Protein AF-A0A316ZDU9-F1 (afdb_monomer)

Mean predicted aligned error: 17.1 Å

pLDDT: mean 78.19, std 20.34, range [37.25, 98.25]

Secondary structure (DSSP, 8-state):
----------PPP-------SSSGGGGG-PPPP---TTTT-TTS-HHHHHHHHHHHHHHHHHHHHHHHHHHHH-HHHHHHHHHHHHHHHHHHHHHHHHHHHHHHHHHHHHHHHHHHHHHHHHHHHHHHHHHHHHHHHHTT--

Organism: NCBI:txid58919

Structure (mmCIF, N/CA/C/O backbone):
data_AF-A0A316ZDU9-F1
#
_entry.id   AF-A0A316ZDU9-F1
#
loop_
_atom_site.group_PDB
_atom_site.id
_atom_site.type_symbol
_atom_site.label_atom_id
_atom_site.label_alt_id
_atom_site.label_comp_id
_atom_site.label_asym_id
_atom_site.label_entity_id
_atom_site.label_seq_id
_atom_site.pdbx_PDB_ins_code
_atom_site.Cartn_x
_atom_site.Cartn_y
_atom_site.Cartn_z
_atom_site.occupancy
_atom_site.B_iso_or_equiv
_atom_site.auth_seq_id
_atom_site.auth_comp_id
_atom_site.auth_asym_id
_atom_site.auth_atom_id
_atom_site.pdbx_PDB_model_num
ATOM 1 N N . MET A 1 1 ? -41.798 73.609 -11.241 1.00 40.53 1 MET A N 1
ATOM 2 C CA . MET A 1 1 ? -40.623 73.466 -10.355 1.00 40.53 1 MET A CA 1
ATOM 3 C C . MET A 1 1 ? -40.133 72.034 -10.519 1.00 40.53 1 MET A C 1
ATOM 5 O O . MET A 1 1 ? -40.783 71.134 -10.0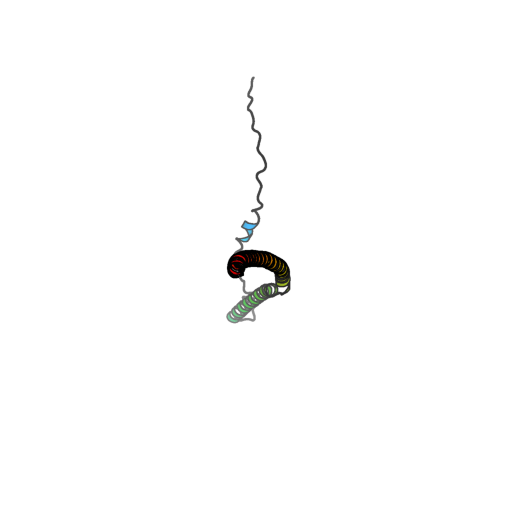20 1.00 40.53 1 MET A O 1
ATOM 9 N N . SER A 1 2 ? -39.344 71.753 -11.554 1.00 41.38 2 SER A N 1
ATOM 10 C CA . SER A 1 2 ? -37.871 71.854 -11.618 1.00 41.38 2 SER A CA 1
ATOM 11 C C . SER A 1 2 ? -37.152 70.721 -10.881 1.00 41.38 2 SER A C 1
ATOM 13 O O . SER A 1 2 ? -37.092 70.720 -9.661 1.00 41.38 2 SER A O 1
ATOM 15 N N . SER A 1 3 ? -36.639 69.805 -11.712 1.00 47.31 3 SER A N 1
ATOM 16 C CA . SER A 1 3 ? -35.384 69.035 -11.658 1.00 47.31 3 SER A CA 1
ATOM 17 C C . SER A 1 3 ? -34.836 68.534 -10.318 1.00 47.31 3 SER A C 1
ATOM 19 O O . SER A 1 3 ? -34.505 69.332 -9.449 1.00 47.31 3 SER A O 1
ATOM 21 N N . LEU A 1 4 ? -34.450 67.256 -10.294 1.00 46.84 4 LEU A N 1
ATOM 22 C CA . LEU A 1 4 ? -33.036 66.883 -10.436 1.00 46.84 4 LEU A CA 1
ATOM 23 C C . LEU A 1 4 ? -32.900 65.402 -10.811 1.00 46.84 4 LEU A C 1
ATOM 25 O O . LEU A 1 4 ? -33.509 64.521 -10.213 1.00 46.84 4 LEU A O 1
ATOM 29 N N . VAL A 1 5 ? -32.099 65.184 -11.850 1.00 52.72 5 VAL A N 1
ATOM 30 C CA . VAL A 1 5 ? -31.548 63.902 -12.284 1.00 52.72 5 VAL A CA 1
ATOM 31 C C . VAL A 1 5 ? -30.411 63.520 -11.326 1.00 52.72 5 VAL A C 1
ATOM 33 O O . VAL A 1 5 ? -29.671 64.403 -10.894 1.00 52.72 5 VAL A O 1
ATOM 36 N N . SER A 1 6 ? -30.231 62.235 -11.019 1.00 45.38 6 SER A N 1
ATOM 37 C CA . SER A 1 6 ? -28.925 61.718 -10.596 1.00 45.38 6 SER A CA 1
ATOM 38 C C . SER A 1 6 ? -28.779 60.249 -10.978 1.00 45.38 6 SER A C 1
ATOM 40 O O . SER A 1 6 ? -29.491 59.378 -10.489 1.00 45.38 6 SER A O 1
ATOM 42 N N . SER A 1 7 ? -27.836 60.062 -11.887 1.00 44.28 7 SER A N 1
ATOM 43 C CA . SER A 1 7 ? -27.219 58.871 -12.453 1.00 44.28 7 SER A CA 1
ATOM 44 C C . SER A 1 7 ? -26.844 57.753 -11.462 1.00 44.28 7 SER A C 1
ATOM 46 O O . SER A 1 7 ? -26.322 58.052 -10.392 1.00 44.28 7 SER A O 1
ATOM 48 N N . ASP A 1 8 ? -27.091 56.501 -11.888 1.00 45.59 8 ASP A N 1
ATOM 49 C CA . ASP A 1 8 ? -26.200 55.315 -11.962 1.00 45.59 8 ASP A CA 1
ATOM 50 C C . ASP A 1 8 ? -25.203 55.011 -10.813 1.00 45.59 8 ASP A C 1
ATOM 52 O O . ASP A 1 8 ? -24.519 55.912 -10.333 1.00 45.59 8 ASP A O 1
ATOM 56 N N . PRO A 1 9 ? -24.998 53.720 -10.430 1.00 51.03 9 PRO A N 1
ATOM 57 C CA . PRO A 1 9 ? -24.344 52.786 -11.354 1.00 51.03 9 PRO A CA 1
ATOM 58 C C . PRO A 1 9 ? -24.742 51.297 -11.328 1.00 51.03 9 PRO A C 1
ATOM 60 O O . PRO A 1 9 ? -25.147 50.703 -10.331 1.00 51.03 9 PRO A O 1
ATOM 63 N N . ILE A 1 10 ? -24.493 50.709 -12.500 1.00 38.44 10 ILE A N 1
ATOM 64 C CA . ILE A 1 10 ? -24.239 49.306 -12.840 1.00 38.44 10 ILE A CA 1
ATOM 65 C C . ILE A 1 10 ? -23.518 48.549 -11.708 1.00 38.44 10 ILE A C 1
ATOM 67 O O . ILE A 1 10 ? -22.376 48.855 -11.366 1.00 38.44 10 ILE A O 1
ATOM 71 N N . ALA A 1 11 ? -24.173 47.517 -11.170 1.00 38.75 11 ALA A N 1
ATOM 72 C CA . ALA A 1 11 ? -23.583 46.580 -10.221 1.00 38.75 11 ALA A CA 1
ATOM 73 C C . ALA A 1 11 ? -22.948 45.386 -10.956 1.00 38.75 11 ALA A C 1
ATOM 75 O O . ALA A 1 11 ? -23.599 44.672 -11.719 1.00 38.75 11 ALA A O 1
ATOM 76 N N . ALA A 1 12 ? -21.655 45.208 -10.701 1.00 45.53 12 ALA A N 1
ATOM 77 C CA . ALA A 1 12 ? -20.796 44.112 -11.129 1.00 45.53 12 ALA A CA 1
ATOM 78 C C . ALA A 1 12 ? -21.199 42.750 -10.493 1.00 45.53 12 ALA A C 1
ATOM 80 O O . ALA A 1 12 ? -22.003 42.714 -9.558 1.00 45.53 12 ALA A O 1
ATOM 81 N N . PRO A 1 13 ? -20.664 41.616 -10.991 1.00 46.09 13 PRO A N 1
ATOM 82 C CA . PRO A 1 13 ? -21.242 40.288 -10.801 1.00 46.09 13 PRO A CA 1
ATOM 83 C C . PRO A 1 13 ? -20.809 39.567 -9.512 1.00 46.09 13 PRO A C 1
ATOM 85 O O . PRO A 1 13 ? -19.676 39.678 -9.056 1.00 46.09 13 PRO A O 1
ATOM 88 N N . ALA A 1 14 ? -21.752 38.773 -8.992 1.00 43.16 14 ALA A N 1
ATOM 89 C CA . ALA A 1 14 ? -21.608 37.509 -8.260 1.00 43.16 14 ALA A CA 1
ATOM 90 C C . ALA A 1 14 ? -20.237 37.205 -7.613 1.00 43.16 14 ALA A C 1
ATOM 92 O O . ALA A 1 14 ? -19.416 36.469 -8.161 1.00 43.16 14 ALA A O 1
ATOM 93 N N . ALA A 1 15 ? -20.046 37.679 -6.379 1.00 39.44 15 ALA A N 1
ATOM 94 C CA . ALA A 1 15 ? -19.050 37.133 -5.465 1.00 39.44 15 ALA A CA 1
ATOM 95 C C . ALA A 1 15 ? -19.570 35.819 -4.851 1.00 39.44 15 ALA A C 1
ATOM 97 O O . ALA A 1 15 ? -20.641 35.774 -4.246 1.00 39.44 15 ALA A O 1
ATOM 98 N N . ALA A 1 16 ? -18.801 34.747 -5.032 1.00 44.50 16 ALA A N 1
ATOM 99 C CA . ALA A 1 16 ? -19.046 33.417 -4.499 1.00 44.50 16 ALA A CA 1
ATOM 100 C C . ALA A 1 16 ? -19.200 33.428 -2.965 1.00 44.50 16 ALA A C 1
ATOM 102 O O . ALA A 1 16 ? -18.233 33.620 -2.227 1.00 44.50 16 ALA A O 1
ATOM 103 N N . ALA A 1 17 ? -20.419 33.173 -2.483 1.00 41.50 17 ALA A N 1
ATOM 104 C CA . ALA A 1 17 ? -20.687 32.873 -1.084 1.00 41.50 17 ALA A CA 1
ATOM 105 C C . ALA A 1 17 ? -20.196 31.450 -0.773 1.00 41.50 17 ALA A C 1
ATOM 107 O O . ALA A 1 17 ? -20.913 30.464 -0.940 1.00 41.50 17 ALA A O 1
ATOM 108 N N . GLY A 1 18 ? -18.937 31.354 -0.346 1.00 39.66 18 GLY A N 1
ATOM 109 C CA . GLY A 1 18 ? -18.386 30.157 0.272 1.00 39.66 18 GLY A CA 1
ATOM 110 C C . GLY A 1 18 ? -19.200 29.782 1.509 1.00 39.66 18 GLY A C 1
ATOM 111 O O . GLY A 1 18 ? -19.362 30.569 2.441 1.00 39.66 18 GLY A O 1
ATOM 112 N N . THR A 1 19 ? -19.720 28.561 1.504 1.00 53.44 19 THR A N 1
ATOM 113 C CA . THR A 1 19 ? -20.485 27.921 2.574 1.00 53.44 19 THR A CA 1
ATOM 114 C C . THR A 1 19 ? -19.594 27.610 3.780 1.00 53.44 19 THR A C 1
ATOM 116 O O . THR A 1 19 ? -19.318 26.452 4.075 1.00 53.44 19 THR A O 1
ATOM 119 N N . ASN A 1 20 ? -19.140 28.632 4.501 1.00 45.00 20 ASN A N 1
ATOM 120 C CA . ASN A 1 20 ? -18.355 28.472 5.732 1.00 45.00 20 ASN A CA 1
ATOM 121 C C . ASN A 1 20 ? -19.185 28.765 6.995 1.00 45.00 20 ASN A C 1
ATOM 123 O O . ASN A 1 20 ? -18.651 29.183 8.015 1.00 45.00 20 ASN A O 1
ATOM 127 N N . GLY A 1 21 ? -20.502 28.536 6.939 1.00 37.25 21 GLY A N 1
ATOM 128 C CA . GLY A 1 21 ? -21.414 28.737 8.074 1.00 37.25 21 GLY A CA 1
ATOM 129 C C . GLY A 1 21 ? -21.571 27.533 9.014 1.00 37.25 21 GLY A C 1
ATOM 130 O O . GLY A 1 21 ? -22.084 27.694 10.115 1.00 37.25 21 GLY A O 1
ATOM 131 N N . ALA A 1 22 ? -21.136 26.329 8.622 1.00 40.34 22 ALA A N 1
ATOM 132 C CA . ALA A 1 22 ? -21.394 25.108 9.401 1.00 40.34 22 ALA A CA 1
ATOM 133 C C . ALA A 1 22 ? -20.257 24.713 10.364 1.00 40.34 22 ALA A C 1
ATOM 135 O O . ALA A 1 22 ? -20.495 24.009 11.343 1.00 40.34 22 ALA A O 1
ATOM 136 N N . ALA A 1 23 ? -19.024 25.170 10.121 1.00 39.59 23 ALA A N 1
ATOM 137 C CA . ALA A 1 23 ? -17.858 24.742 10.900 1.00 39.59 23 ALA A CA 1
ATOM 138 C C . ALA A 1 23 ? -17.725 25.454 12.261 1.00 39.59 23 ALA A C 1
ATOM 140 O O . ALA A 1 23 ? -17.122 24.908 13.182 1.00 39.59 23 ALA A O 1
ATOM 141 N N . ALA A 1 24 ? -18.317 26.643 12.421 1.00 38.41 24 ALA A N 1
ATOM 142 C CA . ALA A 1 24 ? -18.189 27.431 13.649 1.00 38.41 24 ALA A CA 1
ATOM 143 C C . ALA A 1 24 ? -19.045 26.904 14.821 1.00 38.41 24 ALA A C 1
ATOM 145 O O . ALA A 1 24 ? -18.729 27.176 15.976 1.00 38.41 24 ALA A O 1
ATOM 146 N N . ALA 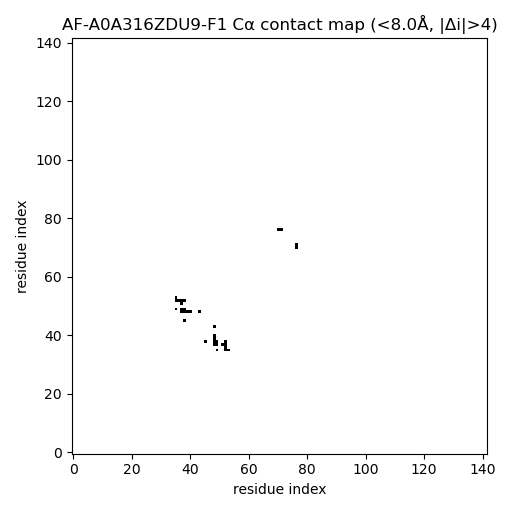A 1 25 ? -20.093 26.113 14.557 1.00 43.25 25 ALA A N 1
ATOM 147 C CA . ALA A 1 25 ? -20.998 25.619 15.602 1.00 43.25 25 ALA A CA 1
ATOM 148 C C . ALA A 1 25 ? -20.457 24.401 16.380 1.00 43.25 25 ALA A C 1
ATOM 150 O O . ALA A 1 25 ? -20.926 24.117 17.479 1.00 43.25 25 ALA A O 1
ATOM 151 N N . ALA A 1 26 ? -19.459 23.686 15.848 1.00 45.78 26 ALA A N 1
ATOM 152 C CA . ALA A 1 26 ? -18.929 22.471 16.477 1.00 45.78 26 ALA A CA 1
ATOM 153 C C . ALA A 1 26 ? -17.893 22.740 17.588 1.00 45.78 26 ALA A C 1
ATOM 155 O O . ALA A 1 26 ? -17.603 21.847 18.379 1.00 45.78 26 ALA A O 1
ATOM 156 N N . ALA A 1 27 ? -17.341 23.956 17.671 1.00 43.28 27 ALA A N 1
ATOM 157 C CA . ALA A 1 27 ? -16.248 24.284 18.593 1.00 43.28 27 ALA A CA 1
ATOM 158 C C . ALA A 1 27 ? -16.702 24.669 20.019 1.00 43.28 27 ALA A C 1
ATOM 160 O O . ALA A 1 27 ? -15.861 24.803 20.902 1.00 43.28 27 ALA A O 1
ATOM 161 N N . ALA A 1 28 ? -18.009 24.841 20.262 1.00 46.53 28 ALA A N 1
ATOM 162 C CA . ALA A 1 28 ? -18.540 25.368 21.528 1.00 46.53 28 ALA A CA 1
ATOM 163 C C . ALA A 1 28 ? -19.153 24.315 22.474 1.00 46.53 28 ALA A C 1
ATOM 165 O O . ALA A 1 28 ? -19.611 24.664 23.562 1.00 46.53 28 ALA A O 1
ATOM 166 N N . ALA A 1 29 ? -19.174 23.033 22.104 1.00 51.78 29 ALA A N 1
ATOM 167 C CA . ALA A 1 29 ? -19.676 21.989 22.992 1.00 51.78 29 ALA A CA 1
ATOM 168 C C . ALA A 1 29 ? -18.548 21.513 23.916 1.00 51.78 29 ALA A C 1
ATOM 170 O O . ALA A 1 29 ? -17.788 20.606 23.573 1.00 51.78 29 ALA A O 1
ATOM 171 N N . ALA A 1 30 ? -18.431 22.135 25.094 1.00 57.50 30 ALA A N 1
ATOM 172 C CA . ALA A 1 30 ? -17.693 21.540 26.205 1.00 57.50 30 ALA A CA 1
ATOM 173 C C . ALA A 1 30 ? -18.136 20.069 26.360 1.00 57.50 30 ALA A C 1
ATOM 175 O O . ALA A 1 30 ? -19.330 19.787 26.194 1.00 57.50 30 ALA A O 1
ATOM 176 N N . PRO A 1 31 ? -17.214 19.123 26.628 1.00 66.06 31 PRO A N 1
ATOM 177 C CA . PRO A 1 31 ? -17.595 17.730 26.808 1.00 66.06 31 PRO A CA 1
ATOM 178 C C . PRO A 1 31 ? -18.698 17.667 27.872 1.00 66.06 31 PRO A C 1
ATOM 180 O O . PRO A 1 31 ? -18.581 18.368 28.883 1.00 66.06 31 PRO A O 1
ATOM 183 N N . PRO A 1 32 ? -19.776 16.893 27.645 1.00 71.44 32 PRO A N 1
ATOM 184 C CA . PRO A 1 32 ? -20.853 16.792 28.616 1.00 71.44 32 PRO A CA 1
ATOM 185 C C . PRO A 1 32 ? -20.238 16.431 29.964 1.00 71.44 32 PRO A C 1
ATOM 187 O O . PRO A 1 32 ? -19.447 15.488 30.059 1.00 71.44 32 PRO A O 1
ATOM 190 N N . VAL A 1 33 ? -20.548 17.233 30.983 1.00 79.00 33 VAL A N 1
ATOM 191 C CA . VAL A 1 33 ? -20.094 16.971 32.346 1.00 79.00 33 VAL A CA 1
ATOM 192 C C . VAL A 1 33 ? -20.582 15.573 32.700 1.00 79.00 33 VAL A C 1
ATOM 194 O O . VAL A 1 33 ? -21.777 15.288 32.624 1.00 79.00 33 VAL A O 1
ATOM 197 N N . TRP A 1 34 ? -19.649 14.669 32.990 1.00 80.00 34 TRP A N 1
ATOM 198 C CA . TRP A 1 34 ? -20.002 13.295 33.304 1.00 80.00 34 TRP A CA 1
ATOM 199 C C . TRP A 1 34 ? -20.730 13.276 34.651 1.00 80.00 34 TRP A C 1
ATOM 201 O O . TRP A 1 34 ? -20.162 13.640 35.680 1.00 80.00 34 TRP A O 1
ATOM 211 N N . GLN A 1 35 ? -22.004 12.891 34.625 1.00 86.62 35 GLN A N 1
ATOM 212 C CA . GLN A 1 35 ? -22.829 12.732 35.815 1.00 86.62 35 GLN A CA 1
ATOM 213 C C . GLN A 1 35 ? -22.807 11.257 36.218 1.00 86.62 35 GLN A C 1
ATOM 215 O O . GLN A 1 35 ? -23.229 10.402 35.438 1.00 86.62 35 GLN A O 1
ATOM 220 N N . ASN A 1 36 ? -22.331 10.955 37.426 1.00 86.25 36 ASN A N 1
ATOM 221 C CA . ASN A 1 36 ? -22.295 9.583 37.918 1.00 86.25 36 ASN A CA 1
ATOM 222 C C . ASN A 1 36 ? -23.733 9.043 38.118 1.00 86.25 36 ASN A C 1
ATOM 224 O O . ASN A 1 36 ? -24.452 9.555 38.982 1.00 86.25 36 ASN A O 1
ATOM 228 N N . PRO A 1 37 ? -24.162 7.998 37.381 1.00 86.25 37 PRO A N 1
ATOM 229 C CA . PRO A 1 37 ? -25.511 7.442 37.496 1.00 86.25 37 PRO A CA 1
ATOM 230 C C . PRO A 1 37 ? -25.783 6.761 38.848 1.00 86.25 37 PRO A C 1
ATOM 232 O O . PRO A 1 37 ? -26.943 6.567 39.211 1.00 86.25 37 PRO A O 1
ATOM 235 N N . TYR A 1 38 ? -24.741 6.422 39.612 1.00 86.94 38 TYR A N 1
ATOM 236 C CA . TYR A 1 38 ? -24.851 5.726 40.896 1.00 86.94 38 TYR A CA 1
ATOM 237 C C . TYR A 1 38 ? -24.807 6.661 42.113 1.00 86.94 38 TYR A C 1
ATOM 239 O O . TYR A 1 38 ? -25.046 6.202 43.226 1.00 86.94 38 TYR A O 1
ATOM 247 N N . ALA A 1 39 ? -24.586 7.969 41.925 1.00 82.69 39 ALA A N 1
ATOM 248 C CA . ALA A 1 39 ? -24.349 8.929 43.013 1.00 82.69 39 ALA A CA 1
ATOM 249 C C . ALA A 1 39 ? -25.465 9.021 44.077 1.00 82.69 39 ALA A C 1
ATOM 251 O O . ALA A 1 39 ? -25.196 9.412 45.205 1.00 82.69 39 ALA A O 1
ATOM 252 N N . ASN A 1 40 ? -26.709 8.662 43.738 1.00 81.31 40 ASN A N 1
ATOM 253 C CA . ASN A 1 40 ? -27.874 8.783 44.628 1.00 81.31 40 ASN A CA 1
ATOM 254 C C . ASN A 1 40 ? -28.521 7.430 44.973 1.00 81.31 40 ASN A C 1
ATOM 256 O O . ASN A 1 40 ? -29.709 7.363 45.300 1.00 81.31 40 ASN A O 1
ATOM 260 N N . HIS A 1 41 ? -27.784 6.326 44.844 1.00 84.88 41 HIS A N 1
ATOM 261 C CA . HIS A 1 41 ? -28.352 4.999 45.056 1.00 84.88 41 HIS A CA 1
ATOM 262 C C . HIS A 1 41 ? -28.496 4.681 46.553 1.00 84.88 41 HIS A C 1
ATOM 264 O O . HIS A 1 41 ? -27.511 4.597 47.275 1.00 84.88 41 HIS A O 1
ATOM 270 N N . ARG A 1 42 ? -29.729 4.441 47.024 1.00 82.75 42 ARG A N 1
ATOM 271 C CA . ARG A 1 42 ? -30.036 4.178 48.451 1.00 82.75 42 ARG A CA 1
ATOM 272 C C . ARG A 1 42 ? -29.365 2.935 49.049 1.00 82.75 42 ARG A C 1
ATOM 274 O O . ARG A 1 42 ? -29.324 2.820 50.268 1.00 82.75 42 ARG A O 1
ATOM 281 N N . ALA A 1 43 ? -28.940 1.993 48.211 1.00 86.88 43 ALA A N 1
ATOM 282 C CA . ALA A 1 43 ? -28.362 0.715 48.625 1.00 86.88 43 ALA A CA 1
ATOM 283 C C . ALA A 1 43 ? -26.825 0.686 48.556 1.00 86.88 43 ALA A C 1
ATOM 285 O O . ALA A 1 43 ? -26.239 -0.344 48.867 1.00 86.88 43 ALA A O 1
ATOM 286 N N . LEU A 1 44 ? -26.190 1.782 48.125 1.00 85.94 44 LEU A N 1
ATOM 287 C CA . LEU A 1 44 ? -24.740 1.884 47.966 1.00 85.94 44 LEU A CA 1
ATOM 288 C C . LEU A 1 44 ? -24.185 2.893 48.969 1.00 85.94 44 LEU A C 1
ATOM 290 O O . LEU A 1 44 ? -24.802 3.930 49.227 1.00 85.94 44 LEU A O 1
ATOM 294 N N . SER A 1 45 ? -23.008 2.604 49.514 1.00 88.62 45 SER A N 1
ATOM 295 C CA . SER A 1 45 ? -22.218 3.627 50.197 1.00 88.62 45 SER A CA 1
ATOM 296 C C . SER A 1 45 ? -21.694 4.666 49.194 1.00 88.62 45 SER A C 1
ATOM 298 O O . SER A 1 45 ? -21.644 4.422 47.985 1.00 88.62 45 SER A O 1
ATOM 300 N N . ALA A 1 46 ? -21.306 5.846 49.687 1.00 86.31 46 ALA A N 1
ATOM 301 C CA . ALA A 1 46 ? -20.818 6.931 48.834 1.00 86.31 46 ALA A CA 1
ATOM 302 C C . ALA A 1 46 ? -19.571 6.527 48.020 1.00 86.31 46 ALA A C 1
ATOM 304 O O . ALA A 1 46 ? -19.486 6.836 46.833 1.00 86.31 46 ALA A O 1
ATOM 305 N N . GLU A 1 47 ? -18.650 5.780 48.636 1.00 87.88 47 GLU A N 1
ATOM 306 C CA . GLU A 1 47 ? -17.414 5.308 47.998 1.00 87.88 47 GLU A CA 1
ATOM 307 C C . GLU A 1 47 ? -17.691 4.240 46.925 1.00 87.88 47 GLU A C 1
ATOM 309 O O . GLU A 1 47 ? -17.127 4.281 45.831 1.00 87.88 47 GLU A O 1
ATOM 314 N N . GLU A 1 48 ? -18.612 3.307 47.189 1.00 91.44 48 GLU A N 1
ATOM 315 C CA . GLU A 1 48 ? -19.023 2.285 46.214 1.00 91.44 48 GLU A CA 1
ATOM 316 C C . GLU A 1 48 ? -19.711 2.905 44.991 1.00 91.44 48 GLU A C 1
ATOM 318 O O . GLU A 1 48 ? -19.469 2.484 43.856 1.00 91.44 48 GLU A O 1
ATOM 323 N N . ALA A 1 49 ? -20.552 3.920 45.207 1.00 91.19 49 ALA A N 1
ATOM 324 C CA . ALA A 1 49 ? -21.204 4.662 44.134 1.00 91.19 49 ALA A CA 1
ATOM 325 C C . ALA A 1 49 ? -20.191 5.401 43.246 1.00 91.19 49 ALA A C 1
ATOM 327 O O . ALA A 1 49 ? -20.342 5.416 42.022 1.00 91.19 49 ALA A O 1
ATOM 328 N N . GLU A 1 50 ? -19.153 5.997 43.836 1.00 90.06 50 GLU A N 1
ATOM 329 C CA . GLU A 1 50 ? -18.069 6.662 43.106 1.00 90.06 50 GLU A CA 1
ATOM 330 C C . GLU A 1 50 ? -17.256 5.666 42.272 1.00 90.06 50 GLU A C 1
ATOM 332 O O . GLU A 1 50 ? -17.123 5.849 41.059 1.00 90.06 50 GLU A O 1
ATOM 337 N N . LEU A 1 51 ? -16.817 4.561 42.884 1.00 93.94 51 LEU A N 1
ATOM 338 C CA . LEU A 1 51 ? -16.079 3.494 42.205 1.00 93.94 51 LEU A CA 1
ATOM 339 C C . LEU A 1 51 ? -16.854 2.943 41.004 1.00 93.94 51 LEU A C 1
ATOM 341 O O . LEU A 1 51 ? -16.323 2.896 39.895 1.00 93.94 51 LEU A O 1
ATOM 345 N N . LEU A 1 52 ? -18.119 2.552 41.190 1.00 92.88 52 LEU A N 1
ATOM 346 C CA . LEU A 1 52 ? -18.953 2.016 40.105 1.00 92.88 52 LEU A CA 1
ATOM 347 C C . LEU A 1 52 ? -19.189 3.034 38.987 1.00 92.88 52 LEU A C 1
ATOM 349 O O . LEU A 1 52 ? -19.262 2.659 37.814 1.00 92.88 52 LEU A O 1
ATOM 353 N N . GLY A 1 53 ? -19.281 4.315 39.338 1.00 92.19 53 GLY A N 1
ATOM 354 C CA . GLY A 1 5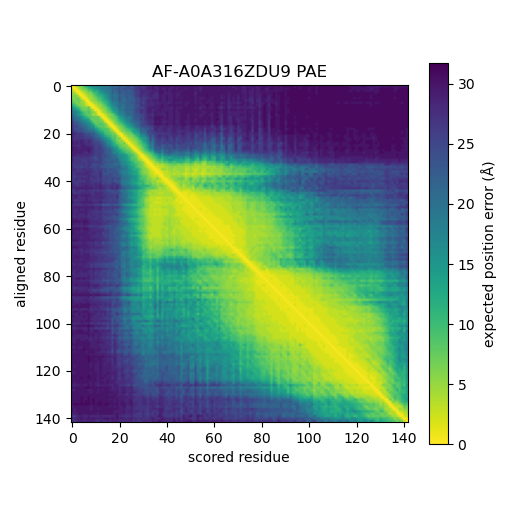3 ? -19.339 5.398 38.370 1.00 92.19 53 GLY A CA 1
ATOM 355 C C . GLY A 1 53 ? -18.089 5.444 37.494 1.00 92.19 53 GLY A C 1
ATOM 356 O O . GLY A 1 53 ? -18.191 5.378 36.267 1.00 92.19 53 GLY A O 1
ATOM 357 N N . GLU A 1 54 ? -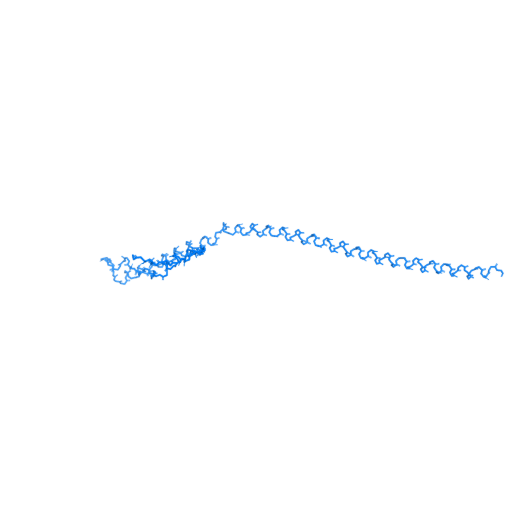16.907 5.483 38.105 1.00 91.94 54 GLU A N 1
ATOM 358 C CA . GLU A 1 54 ? -15.644 5.520 37.362 1.00 91.94 54 GLU A CA 1
ATOM 359 C C . GLU A 1 54 ? -15.426 4.255 36.519 1.00 91.94 54 GLU A C 1
ATOM 361 O O . GLU A 1 54 ? -14.993 4.343 35.367 1.00 91.94 54 GLU A O 1
ATOM 366 N N . TYR A 1 55 ? -15.828 3.077 37.008 1.00 94.62 55 TYR A N 1
ATOM 367 C CA . TYR A 1 55 ? -15.810 1.852 36.202 1.00 94.62 55 TYR A CA 1
ATOM 368 C C . TYR A 1 55 ? -16.754 1.921 35.000 1.00 94.62 55 TYR A C 1
ATOM 370 O O . TYR A 1 55 ? -16.374 1.502 33.905 1.00 94.62 55 TYR A O 1
ATOM 378 N N . ALA A 1 56 ? -17.961 2.468 35.161 1.00 92.25 56 ALA A N 1
ATOM 379 C CA . ALA A 1 56 ? -18.887 2.649 34.045 1.00 92.25 56 ALA A CA 1
ATOM 380 C C . ALA A 1 56 ? -18.314 3.612 32.994 1.00 92.25 56 ALA A C 1
ATOM 382 O O . ALA A 1 56 ? -18.399 3.349 31.793 1.00 92.25 56 ALA A O 1
ATOM 383 N N . ARG A 1 57 ? -17.662 4.690 33.441 1.00 92.31 57 ARG A N 1
ATOM 384 C CA . ARG A 1 57 ? -16.976 5.649 32.569 1.00 92.31 57 ARG A CA 1
ATOM 385 C C . ARG A 1 57 ? -15.800 5.017 31.822 1.00 92.31 57 ARG A C 1
ATOM 387 O O . ARG A 1 57 ? -15.636 5.238 30.618 1.00 92.31 57 ARG A O 1
ATOM 394 N N . LEU A 1 58 ? -14.990 4.213 32.509 1.00 94.25 58 LEU A N 1
ATOM 395 C CA . LEU A 1 58 ? -13.879 3.486 31.902 1.00 94.25 58 LEU A CA 1
ATOM 396 C C . LEU A 1 58 ? -14.384 2.467 30.875 1.00 94.25 58 LEU A C 1
ATOM 398 O O . LEU A 1 58 ? -13.865 2.414 29.761 1.00 94.25 58 LEU A O 1
ATOM 402 N N . ALA A 1 59 ? -15.419 1.700 31.216 1.00 93.88 59 ALA A N 1
ATOM 403 C CA . ALA A 1 59 ? -16.022 0.721 30.318 1.00 93.88 59 ALA A CA 1
ATOM 404 C C . ALA A 1 59 ? -16.560 1.376 29.036 1.00 93.88 59 ALA A C 1
ATOM 406 O O . ALA A 1 59 ? -16.319 0.863 27.942 1.00 93.88 59 ALA A O 1
ATOM 407 N N . ASP A 1 60 ? -17.223 2.530 29.148 1.00 93.31 60 ASP A N 1
ATOM 408 C CA . ASP A 1 60 ? -17.698 3.288 27.985 1.00 93.31 60 ASP A CA 1
ATOM 409 C C . ASP A 1 60 ? -16.535 3.818 27.132 1.00 93.31 60 ASP A C 1
ATOM 411 O O . ASP A 1 60 ? -16.534 3.701 25.905 1.00 93.31 60 ASP A O 1
ATOM 415 N N . THR A 1 61 ? -15.469 4.296 27.778 1.00 93.62 61 THR A N 1
ATOM 416 C CA . THR A 1 61 ? -14.247 4.731 27.086 1.00 93.62 61 THR A CA 1
ATOM 417 C C . THR A 1 61 ? -13.601 3.579 26.313 1.00 93.62 61 THR A C 1
ATOM 419 O O . THR A 1 61 ? -13.266 3.731 25.137 1.00 93.62 61 THR A O 1
ATOM 422 N N . ILE A 1 62 ? -13.478 2.398 26.924 1.00 96.00 62 ILE A N 1
ATOM 423 C CA . ILE A 1 62 ? -12.952 1.190 26.271 1.00 96.00 62 ILE A CA 1
ATOM 424 C C . ILE A 1 62 ? -13.859 0.775 25.108 1.00 96.00 62 ILE A C 1
ATOM 426 O O . ILE A 1 62 ? -13.376 0.451 24.019 1.00 96.00 62 ILE A O 1
ATOM 430 N N . ARG A 1 63 ? -15.181 0.836 25.285 1.00 94.56 63 ARG A N 1
ATOM 431 C CA . ARG A 1 63 ? -16.145 0.560 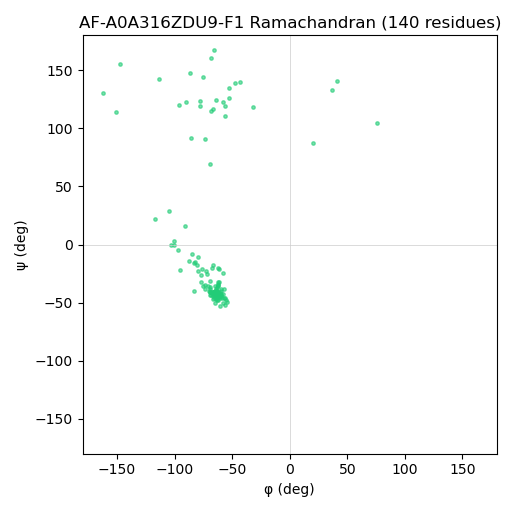24.214 1.00 94.56 63 ARG A CA 1
ATOM 432 C C . ARG A 1 63 ? -15.974 1.527 23.044 1.00 94.56 63 ARG A C 1
ATOM 434 O O . ARG A 1 63 ? -15.964 1.098 21.894 1.00 94.56 63 ARG A O 1
ATOM 441 N N . ARG A 1 64 ? -15.755 2.811 23.312 1.00 94.31 64 ARG A N 1
ATOM 442 C CA . ARG A 1 64 ? -15.485 3.811 22.274 1.00 94.31 64 ARG A CA 1
ATOM 443 C C . ARG A 1 64 ? -14.164 3.546 21.552 1.00 94.31 64 ARG A C 1
ATOM 445 O O . ARG A 1 64 ? -14.119 3.600 20.326 1.00 94.31 64 ARG A O 1
ATOM 452 N N . ILE A 1 65 ? -13.100 3.211 22.284 1.00 94.75 65 ILE A N 1
ATOM 453 C CA . ILE A 1 65 ? -11.797 2.864 21.694 1.00 94.75 65 ILE A CA 1
ATOM 454 C C . ILE A 1 65 ? -11.928 1.639 20.788 1.00 94.75 65 ILE A C 1
ATOM 456 O O . ILE A 1 65 ? -11.445 1.660 19.659 1.00 94.75 65 ILE A O 1
ATOM 460 N N . THR A 1 66 ? -12.611 0.588 21.239 1.00 92.50 66 THR A N 1
ATOM 461 C CA . THR A 1 66 ? -12.810 -0.633 20.441 1.00 92.50 66 THR A CA 1
ATOM 462 C C . THR A 1 66 ? -13.664 -0.373 19.200 1.00 92.50 66 THR A C 1
ATOM 464 O O . THR A 1 66 ? -13.305 -0.831 18.116 1.00 92.50 66 THR A O 1
ATOM 467 N N . GLN A 1 67 ? -14.721 0.437 19.313 1.00 92.94 67 GLN A N 1
ATOM 468 C CA . GLN A 1 67 ? -15.540 0.871 18.176 1.00 92.94 67 GLN A CA 1
ATOM 469 C C . GLN A 1 67 ? -14.754 1.669 17.132 1.00 92.94 67 GLN A C 1
ATOM 471 O O . GLN A 1 67 ? -15.066 1.576 15.949 1.00 92.94 67 GLN A O 1
ATOM 476 N N . ILE A 1 68 ? -13.745 2.441 17.543 1.00 90.88 68 ILE A N 1
ATOM 477 C CA . ILE A 1 68 ? -12.882 3.200 16.627 1.00 90.88 68 ILE A CA 1
ATOM 478 C C . ILE A 1 68 ? -11.761 2.315 16.064 1.00 90.88 68 ILE A C 1
ATOM 480 O O . ILE A 1 68 ? -11.450 2.391 14.878 1.00 90.88 68 ILE A O 1
ATOM 484 N N . SER A 1 69 ? -11.170 1.449 16.884 1.00 87.44 69 SER A N 1
ATOM 485 C CA . SER A 1 69 ? -10.057 0.578 16.494 1.00 87.44 69 SER A CA 1
ATOM 486 C C . SER A 1 69 ? -10.484 -0.514 15.506 1.00 87.44 69 SER A C 1
ATOM 488 O O . SER A 1 69 ? -9.801 -0.749 14.509 1.00 87.44 69 SER A O 1
ATOM 490 N N . ALA A 1 70 ? -11.655 -1.127 15.706 1.00 86.50 70 ALA A N 1
ATOM 491 C CA . ALA A 1 70 ? -12.177 -2.176 14.830 1.00 86.50 70 ALA A CA 1
ATOM 492 C C . ALA A 1 70 ? -12.261 -1.771 13.338 1.00 86.50 70 ALA A C 1
ATOM 494 O O . ALA A 1 70 ? -11.741 -2.507 12.497 1.00 86.50 70 ALA A O 1
ATOM 495 N N . PRO A 1 71 ? -12.838 -0.614 12.952 1.00 83.94 71 PRO A N 1
ATOM 496 C CA . PRO A 1 71 ? -12.868 -0.184 11.554 1.00 83.94 71 PRO A CA 1
ATOM 497 C C . PRO A 1 71 ? -11.509 0.295 11.024 1.00 83.94 71 PRO A C 1
ATOM 499 O O . PRO A 1 71 ? -11.306 0.265 9.812 1.00 83.94 71 PRO A O 1
ATOM 502 N N . LEU A 1 72 ? -10.580 0.731 11.884 1.00 81.12 72 LEU A N 1
ATOM 503 C CA . LEU A 1 72 ? -9.211 1.091 11.479 1.00 81.12 72 LEU A CA 1
ATOM 504 C C . LEU A 1 72 ? -8.368 -0.149 11.156 1.00 81.12 72 LEU A C 1
ATOM 506 O O . LEU A 1 72 ? -7.608 -0.152 10.188 1.00 81.12 72 LEU A O 1
ATOM 510 N N . SER A 1 73 ? -8.548 -1.214 11.935 1.00 81.69 73 SER A N 1
ATOM 511 C CA . SER A 1 73 ? -7.927 -2.520 11.703 1.00 81.69 73 SER A CA 1
ATOM 512 C C . SER A 1 73 ? -8.655 -3.335 10.623 1.00 81.69 73 SER A C 1
ATOM 514 O O . SER A 1 73 ? -8.154 -4.353 10.150 1.00 81.69 73 SER A O 1
ATOM 516 N N . SER A 1 74 ? -9.845 -2.893 10.199 1.00 82.94 74 SER A N 1
ATOM 517 C CA . SER A 1 74 ? -10.656 -3.644 9.247 1.00 82.94 74 SER A CA 1
ATOM 518 C C . SER A 1 74 ? -9.960 -3.762 7.883 1.00 82.94 74 SER A C 1
ATOM 520 O O . SER A 1 74 ? -9.668 -2.743 7.242 1.00 82.94 74 SER A O 1
ATOM 522 N N . PRO A 1 75 ? -9.770 -4.991 7.370 1.00 73.06 75 PRO A N 1
ATOM 523 C CA . PRO A 1 75 ? -9.121 -5.234 6.084 1.00 73.06 75 PRO A CA 1
ATOM 524 C C . PRO A 1 75 ? -9.891 -4.622 4.906 1.00 73.06 75 PRO A C 1
ATOM 526 O O . PRO A 1 75 ? -9.300 -4.355 3.862 1.00 73.06 75 PRO A O 1
ATOM 529 N N . ALA A 1 76 ? -11.184 -4.325 5.074 1.00 75.38 76 ALA A N 1
ATOM 530 C CA . ALA A 1 76 ? -12.004 -3.692 4.046 1.00 75.38 76 ALA A CA 1
ATOM 531 C C . ALA A 1 76 ? -11.502 -2.289 3.657 1.00 75.38 76 ALA A C 1
ATOM 533 O O . ALA A 1 76 ? -11.563 -1.926 2.483 1.00 75.38 76 ALA A O 1
ATOM 534 N N . ARG A 1 77 ? -10.959 -1.508 4.605 1.00 73.62 77 ARG A N 1
ATOM 535 C CA . ARG A 1 77 ? -10.361 -0.197 4.287 1.00 73.62 77 ARG A CA 1
ATOM 536 C C . ARG A 1 77 ? -9.018 -0.324 3.577 1.00 73.62 77 ARG A C 1
ATOM 538 O O . ARG A 1 77 ? -8.712 0.483 2.707 1.00 73.62 77 ARG A O 1
ATOM 545 N N . HIS A 1 78 ? -8.242 -1.344 3.925 1.00 82.56 78 HIS A N 1
ATOM 546 C CA . HIS A 1 78 ? -6.924 -1.586 3.335 1.00 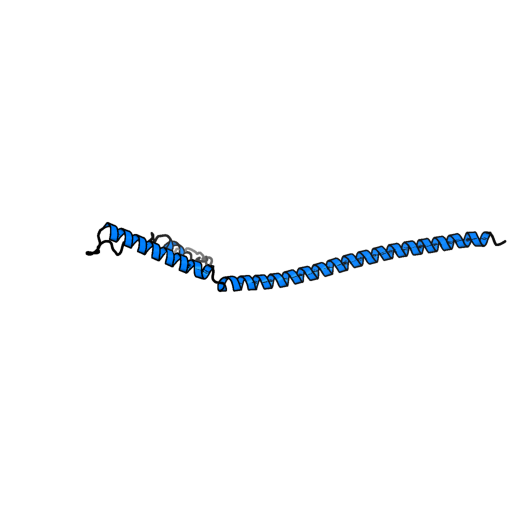82.56 78 HIS A CA 1
ATOM 547 C C . HIS A 1 78 ? -7.017 -2.202 1.934 1.00 82.56 78 HIS A C 1
ATOM 549 O O . HIS A 1 78 ? -6.145 -1.978 1.099 1.00 82.56 78 HIS A O 1
ATOM 555 N N . ALA A 1 79 ? -8.099 -2.924 1.632 1.00 87.94 79 ALA A N 1
ATOM 556 C CA . ALA A 1 79 ? -8.302 -3.583 0.344 1.00 87.94 79 ALA A CA 1
ATOM 557 C C . ALA A 1 79 ? -8.305 -2.610 -0.850 1.00 87.94 79 ALA A C 1
ATOM 559 O O . ALA A 1 79 ? -7.747 -2.928 -1.905 1.00 87.94 79 ALA A O 1
ATOM 560 N N . SER A 1 80 ? -8.890 -1.416 -0.700 1.00 86.75 80 SER A N 1
ATOM 561 C CA . SER A 1 80 ? -8.916 -0.413 -1.773 1.00 86.75 80 SER A CA 1
ATOM 562 C C . SER A 1 80 ? -7.521 0.156 -2.053 1.00 86.75 80 SER A C 1
ATOM 564 O O . SER A 1 80 ? -7.116 0.219 -3.215 1.00 86.75 80 SER A O 1
ATOM 566 N N . LEU A 1 81 ? -6.750 0.476 -1.009 1.00 89.19 81 LEU A N 1
ATOM 567 C CA . LEU A 1 81 ? -5.366 0.944 -1.134 1.00 89.19 81 LEU A CA 1
ATOM 568 C C . LEU A 1 81 ? -4.459 -0.121 -1.754 1.00 89.19 81 LEU A C 1
ATOM 570 O O . LEU A 1 81 ? -3.709 0.174 -2.682 1.00 89.19 81 LEU A O 1
ATOM 574 N N . LEU A 1 82 ? -4.571 -1.376 -1.314 1.00 93.06 82 LEU A N 1
ATOM 575 C CA . LEU A 1 82 ? -3.811 -2.487 -1.894 1.00 93.06 82 LEU A CA 1
ATOM 576 C C . LEU A 1 82 ? -4.154 -2.707 -3.373 1.00 93.06 82 LEU A C 1
ATOM 578 O O . LEU A 1 82 ? -3.277 -3.016 -4.179 1.00 93.06 82 LEU A O 1
ATOM 582 N N . THR A 1 83 ? -5.416 -2.511 -3.758 1.00 93.44 83 THR A N 1
ATOM 583 C CA . THR A 1 83 ? -5.836 -2.596 -5.164 1.00 93.44 83 THR A CA 1
ATOM 584 C C . THR A 1 83 ? -5.198 -1.487 -6.000 1.00 93.44 83 THR A C 1
ATOM 586 O O . THR A 1 83 ? -4.695 -1.757 -7.091 1.00 93.44 83 THR A O 1
ATOM 589 N N . GLN A 1 84 ? -5.156 -0.256 -5.481 1.00 94.00 84 GLN A N 1
ATOM 590 C CA . GLN A 1 84 ? -4.489 0.867 -6.145 1.00 94.00 84 GLN A CA 1
ATOM 591 C C . GLN A 1 84 ? -2.976 0.634 -6.267 1.00 94.00 84 GLN A C 1
ATOM 593 O O . GLN A 1 84 ? -2.422 0.813 -7.351 1.00 94.00 84 GLN A O 1
ATOM 598 N N . LEU A 1 85 ? -2.323 0.146 -5.207 1.00 96.06 85 LEU A N 1
ATOM 599 C CA . LEU A 1 85 ? -0.897 -0.195 -5.227 1.00 96.06 85 LEU A CA 1
ATOM 600 C C . LEU A 1 85 ? -0.573 -1.270 -6.269 1.00 96.06 85 LEU A C 1
ATOM 602 O O . LEU A 1 85 ? 0.357 -1.089 -7.046 1.00 96.06 85 LEU A O 1
ATOM 606 N N . ARG A 1 86 ? -1.385 -2.328 -6.386 1.00 96.25 86 ARG A N 1
ATOM 607 C CA . ARG A 1 86 ? -1.210 -3.352 -7.437 1.00 96.25 86 ARG A CA 1
ATOM 608 C C . ARG A 1 86 ? -1.360 -2.799 -8.854 1.00 96.25 86 ARG A C 1
ATOM 610 O O . ARG A 1 86 ? -0.777 -3.321 -9.804 1.00 96.25 86 ARG A O 1
ATOM 617 N N . VAL A 1 87 ? -2.201 -1.785 -9.056 1.00 96.56 87 VAL A N 1
ATOM 618 C CA . VAL A 1 87 ? -2.302 -1.109 -10.361 1.00 96.56 87 VAL A CA 1
ATOM 619 C C . VAL A 1 87 ? -1.033 -0.306 -10.636 1.00 96.56 87 VAL A C 1
ATOM 621 O O . VAL A 1 87 ? -0.516 -0.372 -11.750 1.00 96.56 87 VAL A O 1
ATOM 624 N N . LEU A 1 88 ? -0.520 0.415 -9.637 1.00 97.00 88 LEU A N 1
ATOM 625 C CA . LEU A 1 88 ? 0.722 1.177 -9.764 1.00 97.00 88 LEU A CA 1
ATOM 626 C C . LEU A 1 88 ? 1.925 0.271 -10.030 1.00 97.00 88 LEU A C 1
ATOM 628 O O . LEU A 1 88 ? 2.687 0.550 -10.948 1.00 97.00 88 LEU A O 1
ATOM 632 N N . GLU A 1 89 ? 2.042 -0.842 -9.312 1.00 97.75 89 GLU A N 1
ATOM 633 C CA . GLU A 1 89 ? 3.096 -1.841 -9.502 1.00 97.75 89 GLU A CA 1
ATOM 634 C C . GLU A 1 89 ? 3.140 -2.348 -10.946 1.00 97.75 89 GLU A C 1
ATOM 636 O O . GLU A 1 89 ? 4.191 -2.330 -11.580 1.00 97.75 89 GLU A O 1
ATOM 641 N N . ARG A 1 90 ? 1.985 -2.713 -11.515 1.00 97.94 90 ARG A N 1
ATOM 642 C CA . ARG A 1 90 ? 1.912 -3.182 -12.907 1.00 97.94 90 ARG A CA 1
ATOM 643 C C . ARG A 1 90 ? 2.300 -2.102 -13.91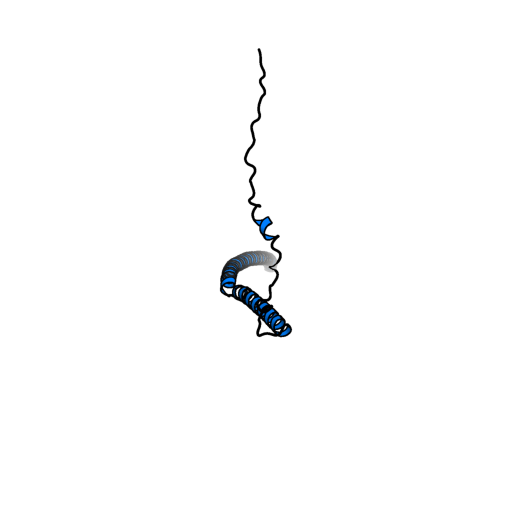2 1.00 97.94 90 ARG A C 1
ATOM 645 O O . ARG A 1 90 ? 3.016 -2.389 -14.867 1.00 97.94 90 ARG A O 1
ATOM 652 N N . LYS A 1 91 ? 1.851 -0.862 -13.702 1.00 98.00 91 LYS A N 1
ATOM 653 C CA . LYS A 1 91 ? 2.190 0.264 -14.586 1.00 98.00 91 LYS A CA 1
ATOM 654 C C . LYS A 1 91 ? 3.679 0.589 -14.527 1.00 98.00 91 LYS A C 1
ATOM 656 O O . LYS A 1 91 ? 4.310 0.742 -15.565 1.00 98.00 91 LYS A O 1
ATOM 661 N N . MET A 1 92 ? 4.242 0.661 -13.327 1.00 98.06 92 MET A N 1
ATOM 662 C CA . MET A 1 92 ? 5.655 0.966 -13.129 1.00 98.06 92 MET A CA 1
ATOM 663 C C . MET A 1 92 ? 6.552 -0.180 -13.608 1.00 98.06 92 MET A C 1
ATOM 665 O O . MET A 1 92 ? 7.575 0.077 -14.233 1.00 98.06 92 MET A O 1
ATOM 669 N N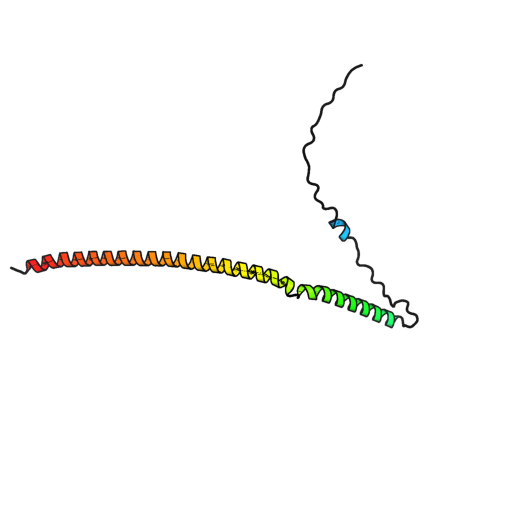 . GLY A 1 93 ? 6.140 -1.432 -13.393 1.00 97.75 93 GLY A N 1
ATOM 670 C CA . GLY A 1 93 ? 6.813 -2.610 -13.936 1.00 97.75 93 GLY A CA 1
ATOM 671 C C . GLY A 1 93 ? 6.865 -2.579 -15.462 1.00 97.75 93 GLY A C 1
ATOM 672 O O . GLY A 1 93 ? 7.937 -2.753 -16.033 1.00 97.75 93 GLY A O 1
ATOM 673 N N . LEU A 1 94 ? 5.747 -2.254 -16.124 1.00 98.00 94 LEU A N 1
ATOM 674 C CA . LEU A 1 94 ? 5.716 -2.075 -17.578 1.00 98.00 94 LEU A CA 1
ATOM 675 C C . LEU A 1 94 ? 6.700 -0.984 -18.024 1.00 98.00 94 LEU A C 1
ATOM 677 O O . LEU A 1 94 ? 7.537 -1.235 -18.887 1.00 98.00 94 LEU A O 1
ATOM 681 N N . VAL A 1 95 ? 6.647 0.197 -17.402 1.00 98.19 95 VAL A N 1
ATOM 682 C CA . VAL A 1 95 ? 7.552 1.313 -17.725 1.00 98.19 95 VAL A CA 1
ATOM 683 C C . VAL A 1 95 ? 9.017 0.904 -17.565 1.00 98.19 95 VAL A C 1
ATOM 685 O O . VAL A 1 95 ? 9.810 1.147 -18.469 1.00 98.19 95 VAL A O 1
ATOM 688 N N . LEU A 1 96 ? 9.373 0.227 -16.470 1.00 98.00 96 LEU A N 1
ATOM 689 C CA . LEU A 1 96 ? 10.734 -0.251 -16.231 1.00 98.00 96 LEU A CA 1
ATOM 690 C C . LEU A 1 96 ? 11.180 -1.260 -17.296 1.00 98.00 96 LEU A C 1
ATOM 692 O O . LEU A 1 96 ? 12.308 -1.178 -17.775 1.00 98.00 96 LEU A O 1
ATOM 696 N N . THR A 1 97 ? 10.312 -2.202 -17.679 1.00 98.19 97 THR A N 1
ATOM 697 C CA . THR A 1 97 ? 10.645 -3.193 -18.715 1.00 98.19 97 THR A CA 1
ATOM 698 C C . THR A 1 97 ? 10.849 -2.551 -20.083 1.00 98.19 97 THR A C 1
ATOM 700 O O . THR A 1 97 ? 11.830 -2.870 -20.749 1.00 98.19 97 THR A O 1
ATOM 703 N N . LEU A 1 98 ? 9.990 -1.604 -20.473 1.00 98.19 98 LEU A N 1
ATOM 704 C CA . LEU A 1 98 ? 10.122 -0.880 -21.737 1.00 98.19 98 LEU A CA 1
ATOM 705 C C . LEU A 1 98 ? 11.376 -0.007 -21.749 1.00 98.19 98 LEU A C 1
ATOM 707 O O . LEU A 1 98 ? 12.120 -0.032 -22.721 1.00 98.19 98 LEU A O 1
ATOM 711 N N . PHE A 1 99 ? 11.648 0.697 -20.650 1.00 98.25 99 PHE A N 1
ATOM 712 C CA . PHE A 1 99 ? 12.854 1.505 -20.502 1.00 98.25 99 PHE A CA 1
ATOM 713 C C . PHE A 1 99 ? 14.126 0.651 -20.562 1.00 98.25 99 PHE A C 1
ATOM 715 O O . PHE A 1 99 ? 15.083 0.989 -21.253 1.00 98.25 99 PHE A O 1
ATOM 722 N N . LYS A 1 100 ? 14.139 -0.498 -19.879 1.00 98.25 100 LYS A N 1
ATOM 723 C CA . LYS A 1 100 ? 15.277 -1.420 -19.925 1.00 98.25 100 LYS A CA 1
ATOM 724 C C . LYS A 1 100 ? 15.496 -1.961 -21.337 1.00 98.25 100 LYS A C 1
ATOM 726 O O . LYS A 1 100 ? 16.637 -2.008 -21.784 1.00 98.25 100 LYS A O 1
ATOM 731 N N . ALA A 1 101 ? 14.426 -2.345 -22.031 1.00 98.19 101 ALA A N 1
ATOM 732 C CA . ALA A 1 101 ? 14.513 -2.807 -23.411 1.00 98.19 101 ALA A CA 1
ATOM 733 C C . ALA A 1 101 ? 15.025 -1.702 -24.347 1.00 98.19 101 ALA A C 1
ATOM 735 O O . ALA A 1 101 ? 15.901 -1.972 -25.160 1.00 98.19 101 ALA A O 1
ATOM 736 N N . SER A 1 102 ? 14.547 -0.459 -24.198 1.00 97.88 102 SER A N 1
ATOM 737 C CA . SER A 1 102 ? 14.986 0.659 -25.042 1.00 97.88 102 SER A CA 1
ATOM 738 C C . SER A 1 102 ? 16.451 1.020 -24.820 1.00 97.88 102 SER A C 1
ATOM 740 O O . SER A 1 102 ? 17.167 1.283 -25.778 1.00 97.88 102 SER A O 1
ATOM 742 N N . VAL A 1 103 ? 16.910 1.011 -23.565 1.00 97.62 103 VAL A N 1
ATOM 743 C CA . VAL A 1 103 ? 18.321 1.268 -23.248 1.00 97.62 103 VAL A CA 1
ATOM 744 C C . VAL A 1 103 ? 19.197 0.143 -23.779 1.00 97.62 103 VAL A C 1
ATOM 746 O O . VAL A 1 103 ? 20.228 0.417 -24.378 1.00 97.62 103 VAL A O 1
ATOM 749 N N . TRP A 1 104 ? 18.792 -1.115 -23.590 1.00 98.12 104 TRP A N 1
ATOM 750 C CA . TRP A 1 104 ? 19.575 -2.245 -24.078 1.00 98.12 104 TRP A CA 1
ATOM 751 C C . TRP A 1 104 ? 19.670 -2.255 -25.605 1.00 98.12 104 TRP A C 1
ATOM 753 O O . TRP A 1 104 ? 20.766 -2.418 -26.120 1.00 98.12 104 TRP A O 1
ATOM 763 N N . ALA A 1 105 ? 18.568 -1.992 -26.315 1.00 97.19 105 ALA A N 1
ATOM 764 C CA . ALA A 1 105 ? 18.579 -1.869 -27.771 1.00 97.19 105 ALA A CA 1
ATOM 765 C C . ALA A 1 105 ? 19.572 -0.797 -28.251 1.00 97.19 105 ALA A C 1
ATOM 767 O O . ALA A 1 105 ? 20.372 -1.069 -29.137 1.00 97.19 105 ALA A O 1
ATOM 768 N N . LEU A 1 106 ? 19.575 0.381 -27.617 1.00 97.56 106 LEU A N 1
ATOM 769 C CA . LEU A 1 106 ? 20.491 1.465 -27.976 1.00 97.56 106 LEU A CA 1
ATOM 770 C C . LEU A 1 106 ? 21.957 1.137 -27.654 1.00 97.56 106 LEU A C 1
ATOM 772 O O . LEU A 1 106 ? 22.847 1.455 -28.432 1.00 97.56 106 LEU A O 1
ATOM 776 N N . VAL A 1 107 ? 22.222 0.524 -26.496 1.00 97.44 107 VAL A N 1
ATOM 777 C CA . VAL A 1 107 ? 23.589 0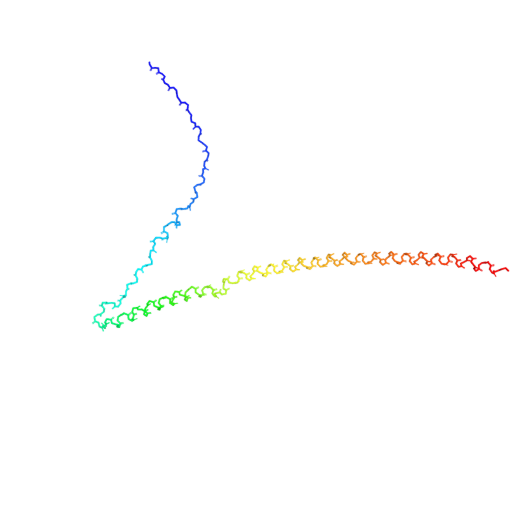.149 -26.098 1.00 97.44 107 VAL A CA 1
ATOM 778 C C . VAL A 1 107 ? 24.146 -0.927 -27.023 1.00 97.44 107 VAL A C 1
ATOM 780 O O . VAL A 1 107 ? 25.308 -0.839 -27.402 1.00 97.44 107 VAL A O 1
ATOM 783 N N . VAL A 1 108 ? 23.328 -1.909 -27.404 1.00 97.19 108 VAL A N 1
ATOM 784 C CA . VAL A 1 108 ? 23.725 -2.952 -28.358 1.00 97.19 108 VAL A CA 1
ATOM 785 C C . VAL A 1 108 ? 24.004 -2.346 -29.729 1.00 97.19 108 VAL A C 1
ATOM 787 O O . VAL A 1 108 ? 25.070 -2.583 -30.273 1.00 97.19 108 VAL A O 1
ATOM 790 N N . GLU A 1 109 ? 23.125 -1.477 -30.237 1.00 96.12 109 GLU A N 1
ATOM 791 C CA . GLU A 1 109 ? 23.349 -0.788 -31.515 1.00 96.12 109 GLU A CA 1
ATOM 792 C C . GLU A 1 109 ? 24.671 0.004 -31.523 1.00 96.12 109 GLU A C 1
ATOM 794 O O . GLU A 1 109 ? 25.400 -0.005 -32.510 1.00 96.12 109 GLU A O 1
ATOM 799 N N . GLN A 1 110 ? 25.033 0.646 -30.408 1.00 95.38 110 GLN A N 1
ATOM 800 C CA . GLN A 1 110 ? 26.320 1.338 -30.282 1.00 95.38 110 GLN A CA 1
ATOM 801 C C . GLN A 1 110 ? 27.525 0.391 -30.242 1.00 95.38 110 GLN A C 1
ATOM 803 O O . GLN A 1 110 ? 28.582 0.746 -30.762 1.00 95.38 110 GLN A O 1
ATOM 808 N N . GLN A 1 111 ? 27.387 -0.777 -29.612 1.00 95.25 111 GLN A N 1
ATOM 809 C CA . GLN A 1 111 ? 28.438 -1.796 -29.578 1.00 95.25 111 GLN A CA 1
ATOM 810 C C . GLN A 1 111 ? 28.669 -2.375 -30.975 1.00 95.25 111 GLN A C 1
ATOM 812 O O . GLN A 1 111 ? 29.806 -2.383 -31.436 1.00 95.25 111 GLN A O 1
ATOM 817 N N . ASP A 1 112 ? 27.594 -2.733 -31.680 1.00 94.88 112 ASP A N 1
ATOM 818 C CA . ASP A 1 112 ? 27.657 -3.280 -33.037 1.00 94.88 112 ASP A CA 1
ATOM 819 C C . ASP A 1 112 ? 28.328 -2.292 -34.010 1.00 94.88 112 ASP A C 1
ATOM 821 O O . ASP A 1 112 ? 29.215 -2.672 -34.775 1.00 94.88 112 ASP A O 1
ATOM 825 N N . LEU A 1 113 ? 27.969 -1.001 -33.945 1.00 95.06 113 LEU A N 1
ATOM 826 C CA . LEU A 1 113 ? 28.590 0.041 -34.773 1.00 95.06 113 LEU A CA 1
ATOM 827 C C . LEU A 1 113 ? 30.089 0.206 -34.484 1.00 95.06 113 LEU A C 1
ATOM 829 O O . LEU A 1 113 ? 30.881 0.346 -35.415 1.00 95.06 113 LEU A O 1
ATOM 833 N N . ALA A 1 114 ? 30.489 0.181 -33.210 1.00 93.88 114 ALA A N 1
ATOM 834 C CA . ALA A 1 114 ? 31.898 0.276 -32.836 1.00 93.88 114 ALA A CA 1
ATOM 835 C C . ALA A 1 114 ? 32.702 -0.934 -33.347 1.00 93.88 114 ALA A C 1
ATOM 837 O O . ALA A 1 114 ? 33.781 -0.761 -33.914 1.00 93.88 114 ALA A O 1
ATOM 838 N N . GLU A 1 115 ? 32.153 -2.145 -33.222 1.00 94.19 115 GLU A N 1
ATOM 839 C CA . GLU A 1 115 ? 32.771 -3.378 -33.722 1.00 94.19 115 GLU A CA 1
ATOM 840 C C . GLU A 1 115 ? 32.880 -3.402 -35.258 1.00 94.19 115 GLU A C 1
ATOM 842 O O . GLU A 1 115 ? 33.855 -3.912 -35.816 1.00 94.19 115 GLU A O 1
ATOM 847 N N . GLU A 1 116 ? 31.899 -2.846 -35.974 1.00 93.44 116 GLU A N 1
ATOM 848 C CA . GLU A 1 116 ? 31.949 -2.702 -37.432 1.00 93.44 116 GLU A CA 1
ATOM 849 C C . GLU A 1 116 ? 33.032 -1.726 -37.895 1.00 93.44 116 GLU A C 1
ATOM 851 O O . GLU A 1 116 ? 33.723 -2.006 -38.878 1.00 93.44 116 GLU A O 1
ATOM 856 N N . GLU A 1 117 ? 33.202 -0.599 -37.200 1.00 92.81 117 GLU A N 1
ATOM 857 C CA . GLU A 1 117 ? 34.279 0.351 -37.485 1.00 92.81 117 GLU A CA 1
ATOM 858 C C . GLU A 1 117 ? 35.657 -0.270 -37.253 1.00 92.81 117 GLU A C 1
ATOM 860 O O . GLU A 1 117 ? 36.554 -0.087 -38.076 1.00 92.81 117 GLU A O 1
ATOM 865 N N . GLU A 1 118 ? 35.829 -1.023 -36.165 1.00 92.00 118 GLU A N 1
ATOM 866 C CA . GLU A 1 118 ? 37.073 -1.741 -35.872 1.00 92.00 118 GLU A CA 1
ATOM 867 C C . GLU A 1 118 ? 37.368 -2.795 -36.938 1.00 92.00 118 GLU A C 1
ATOM 869 O O . GLU A 1 118 ? 38.454 -2.792 -37.517 1.00 92.00 118 GLU A O 1
ATOM 874 N N . ARG A 1 119 ? 36.380 -3.623 -37.300 1.00 91.50 119 ARG A N 1
ATOM 875 C CA . ARG A 1 119 ? 36.527 -4.586 -38.400 1.00 91.50 119 ARG A CA 1
ATOM 876 C C . ARG A 1 119 ? 36.884 -3.916 -39.717 1.00 91.50 119 ARG A C 1
ATOM 878 O O . ARG A 1 119 ? 37.733 -4.434 -40.435 1.00 91.50 119 ARG A O 1
ATOM 885 N N . ARG A 1 120 ? 36.256 -2.784 -40.047 1.00 89.50 120 ARG A N 1
ATOM 886 C CA . ARG A 1 120 ? 36.564 -2.052 -41.280 1.00 89.50 120 ARG A CA 1
ATOM 887 C C . ARG A 1 120 ? 38.001 -1.531 -41.265 1.00 89.50 120 ARG A C 1
ATOM 889 O O . ARG A 1 120 ? 38.692 -1.697 -42.262 1.00 89.50 120 ARG A O 1
ATOM 896 N N . ARG A 1 121 ? 38.467 -0.974 -40.142 1.00 90.06 121 ARG A N 1
ATOM 897 C CA . ARG A 1 121 ? 39.865 -0.533 -39.990 1.00 90.06 121 ARG A CA 1
ATOM 898 C C . ARG A 1 121 ? 40.836 -1.696 -40.142 1.00 90.06 121 ARG A C 1
ATOM 900 O O . ARG A 1 121 ? 41.802 -1.579 -40.881 1.00 90.06 121 ARG A O 1
ATOM 907 N N . GLU A 1 122 ? 40.553 -2.840 -39.525 1.00 90.94 122 GLU A N 1
ATOM 908 C CA . GLU A 1 122 ? 41.388 -4.030 -39.699 1.00 90.94 122 GLU A CA 1
ATOM 909 C C . GLU A 1 122 ? 41.386 -4.551 -41.143 1.00 90.94 122 GLU A C 1
ATOM 911 O O . GLU A 1 122 ? 42.404 -5.036 -41.626 1.00 90.94 122 GLU A O 1
ATOM 916 N N . GLU A 1 123 ? 40.246 -4.519 -41.837 1.00 89.81 123 GLU A N 1
ATOM 917 C CA . GLU A 1 123 ? 40.154 -4.909 -43.248 1.00 89.81 123 GLU A CA 1
ATOM 918 C C . GLU A 1 123 ? 40.959 -3.967 -44.146 1.00 89.81 123 GLU A C 1
ATOM 920 O O . GLU A 1 123 ? 41.676 -4.444 -45.027 1.00 89.81 123 GLU A O 1
ATOM 925 N N . GLU A 1 124 ? 40.888 -2.661 -43.889 1.00 87.38 124 GLU A N 1
ATOM 926 C CA . GLU A 1 124 ? 41.687 -1.637 -44.565 1.00 87.38 124 GLU A CA 1
ATOM 927 C C . GLU A 1 124 ? 43.188 -1.845 -44.296 1.00 87.38 124 GLU A C 1
ATOM 929 O O . GLU A 1 124 ? 43.967 -1.945 -45.242 1.00 87.38 124 GLU A O 1
ATOM 934 N N . GLU A 1 125 ? 43.593 -2.051 -43.039 1.00 87.81 125 GLU A N 1
ATOM 935 C CA . GLU A 1 125 ? 44.984 -2.341 -42.663 1.00 87.81 125 GLU A CA 1
ATOM 936 C C . GLU A 1 125 ? 45.496 -3.655 -43.273 1.00 87.81 125 GLU A C 1
ATOM 938 O O . GLU A 1 125 ? 46.634 -3.728 -43.745 1.00 87.81 125 GLU A O 1
ATOM 943 N N . ARG A 1 126 ? 44.668 -4.711 -43.299 1.00 84.62 126 ARG A N 1
ATOM 944 C CA . ARG A 1 126 ? 45.011 -5.990 -43.944 1.00 84.62 126 ARG A CA 1
ATOM 945 C C . ARG A 1 126 ? 45.180 -5.822 -45.450 1.00 84.62 126 ARG A C 1
ATOM 947 O O . ARG A 1 126 ? 46.110 -6.401 -46.009 1.00 84.62 126 ARG A O 1
ATOM 954 N N . TRP A 1 127 ? 44.310 -5.050 -46.101 1.00 82.19 127 TRP A N 1
ATOM 955 C CA . TRP A 1 127 ? 44.410 -4.746 -47.529 1.00 82.19 127 TRP A CA 1
ATOM 956 C C . TRP A 1 127 ? 45.679 -3.951 -47.845 1.00 82.19 127 TRP A C 1
ATOM 958 O O . TRP A 1 127 ? 46.395 -4.297 -48.783 1.00 82.19 127 TRP A O 1
ATOM 968 N N . GLU A 1 128 ? 46.002 -2.942 -47.034 1.00 83.19 128 GLU A N 1
ATOM 969 C CA . GLU A 1 128 ? 47.230 -2.153 -47.170 1.00 83.19 128 GLU A CA 1
ATOM 970 C C . GLU A 1 128 ? 48.489 -3.009 -46.981 1.00 83.19 128 GLU A C 1
ATOM 972 O O . GLU A 1 128 ? 49.420 -2.912 -47.781 1.00 83.19 128 GLU A O 1
ATOM 977 N N . GLN A 1 129 ? 48.509 -3.909 -45.993 1.00 80.69 129 GLN A N 1
ATOM 978 C CA . GLN A 1 129 ? 49.616 -4.854 -45.796 1.00 80.69 129 GLN A CA 1
ATOM 979 C C . GLN A 1 129 ? 49.770 -5.818 -46.979 1.00 80.69 129 GLN A C 1
ATOM 981 O O . GLN A 1 129 ? 50.891 -6.096 -47.406 1.00 80.69 129 GLN A O 1
ATOM 986 N N . GLN A 1 130 ? 48.661 -6.315 -47.537 1.00 77.88 130 GLN A N 1
ATOM 987 C CA . GLN A 1 130 ? 48.689 -7.189 -48.713 1.00 77.88 130 GLN A CA 1
ATOM 988 C C . GLN A 1 130 ? 49.169 -6.447 -49.966 1.00 77.88 130 GLN A C 1
ATOM 990 O O . GLN A 1 130 ? 49.975 -6.984 -50.725 1.00 77.88 130 GLN A O 1
ATOM 995 N N . ALA A 1 131 ? 48.721 -5.204 -50.159 1.00 77.94 131 ALA A N 1
ATOM 996 C CA . ALA A 1 131 ? 49.157 -4.345 -51.253 1.00 77.94 131 ALA A CA 1
ATOM 997 C C . ALA A 1 131 ? 50.654 -3.997 -51.148 1.00 77.94 131 ALA A C 1
ATOM 999 O O . ALA A 1 131 ? 51.357 -4.048 -52.154 1.00 77.94 131 ALA A O 1
ATOM 1000 N N . ALA A 1 132 ? 51.161 -3.714 -49.942 1.00 72.62 132 ALA A N 1
ATOM 1001 C CA . ALA A 1 132 ? 52.580 -3.441 -49.706 1.00 72.62 132 ALA A CA 1
ATOM 1002 C C . ALA A 1 132 ? 53.467 -4.694 -49.870 1.00 72.62 132 ALA A C 1
ATOM 1004 O O . ALA A 1 132 ? 54.537 -4.616 -50.470 1.00 72.62 132 ALA A O 1
ATOM 1005 N N . GLY A 1 133 ? 53.023 -5.865 -49.399 1.00 66.06 133 GLY A N 1
ATOM 1006 C CA . GLY A 1 133 ? 53.777 -7.122 -49.526 1.00 66.06 133 GLY A CA 1
ATOM 1007 C C . GLY A 1 133 ? 53.831 -7.696 -50.953 1.00 66.06 133 GLY A C 1
ATOM 1008 O O . GLY A 1 133 ? 54.771 -8.418 -51.300 1.00 66.06 133 GLY A O 1
ATOM 1009 N N . GLY A 1 134 ? 52.851 -7.368 -51.802 1.00 62.75 134 GLY A N 1
ATOM 1010 C CA . GLY A 1 134 ? 52.828 -7.768 -53.214 1.00 62.75 134 GLY A CA 1
ATOM 1011 C C . GLY A 1 134 ? 53.894 -7.078 -54.075 1.00 62.75 134 GLY A C 1
ATOM 1012 O O . GLY A 1 134 ? 54.414 -7.685 -55.009 1.00 62.75 134 GLY A O 1
ATOM 1013 N N . ASP A 1 135 ? 54.268 -5.841 -53.739 1.00 59.12 135 ASP A N 1
ATOM 1014 C CA . ASP A 1 135 ? 55.298 -5.077 -54.463 1.00 59.12 135 ASP A CA 1
ATOM 1015 C C . ASP A 1 135 ? 56.725 -5.547 -54.101 1.00 59.12 135 ASP A C 1
ATOM 1017 O O . ASP A 1 135 ? 57.623 -5.590 -54.943 1.00 59.12 135 ASP A O 1
ATOM 1021 N N . GLU A 1 136 ? 56.940 -5.994 -52.858 1.00 58.62 136 GLU A N 1
ATOM 1022 C CA . GLU A 1 136 ? 58.241 -6.501 -52.397 1.00 58.62 136 GLU A CA 1
ATOM 1023 C C . GLU A 1 136 ? 58.545 -7.914 -52.924 1.00 58.62 136 GLU A C 1
ATOM 1025 O O . GLU A 1 136 ? 59.677 -8.197 -53.307 1.00 58.62 136 GLU A O 1
ATOM 1030 N N . THR A 1 137 ? 57.537 -8.784 -53.045 1.00 58.47 137 THR A N 1
ATOM 1031 C CA . THR A 1 137 ? 57.697 -10.137 -53.615 1.00 58.47 137 THR A CA 1
ATOM 1032 C C . THR A 1 137 ? 57.940 -10.132 -55.128 1.00 58.47 137 THR A C 1
ATOM 1034 O O . THR A 1 137 ? 58.771 -10.903 -55.606 1.00 58.47 137 THR A O 1
ATOM 1037 N N . ALA A 1 138 ? 57.325 -9.210 -55.877 1.00 56.75 138 ALA A N 1
ATOM 1038 C CA . ALA A 1 138 ? 57.552 -9.050 -57.318 1.00 56.75 138 ALA A CA 1
ATOM 1039 C C . ALA A 1 138 ? 58.972 -8.551 -57.671 1.00 56.75 138 ALA A C 1
ATOM 1041 O O . ALA A 1 138 ? 59.441 -8.728 -58.796 1.00 56.75 138 ALA A O 1
ATOM 1042 N N . ARG A 1 139 ? 59.687 -7.941 -56.715 1.00 52.84 139 ARG A N 1
ATOM 1043 C CA . ARG A 1 139 ? 61.031 -7.373 -56.915 1.00 52.84 139 ARG A CA 1
ATOM 1044 C C . ARG A 1 139 ? 62.169 -8.398 -56.810 1.00 52.84 139 ARG A C 1
ATOM 1046 O O . ARG A 1 139 ? 63.273 -8.106 -57.263 1.00 52.84 139 ARG A O 1
ATOM 1053 N N . TYR A 1 140 ? 61.907 -9.581 -56.250 1.00 57.09 140 TYR A N 1
ATOM 1054 C CA . TYR A 1 140 ? 62.876 -10.681 -56.119 1.00 57.09 140 TYR A CA 1
ATOM 1055 C C . TYR A 1 140 ? 62.712 -11.783 -57.185 1.00 57.09 140 TYR A C 1
ATOM 1057 O O . TYR A 1 140 ? 63.431 -12.777 -57.136 1.00 57.09 140 TYR A O 1
ATOM 1065 N N . GLU A 1 141 ? 61.791 -11.624 -58.144 1.00 53.69 141 GLU A N 1
ATOM 1066 C CA . GLU A 1 141 ? 61.488 -12.630 -59.179 1.00 53.69 141 GLU A CA 1
ATOM 1067 C C . GLU A 1 141 ? 62.300 -12.496 -60.493 1.00 53.69 141 GLU A C 1
ATOM 1069 O O . GLU A 1 141 ? 61.950 -13.122 -61.493 1.00 53.69 141 GLU A O 1
ATOM 1074 N N . TYR A 1 142 ? 63.409 -11.740 -60.504 1.00 54.34 142 TYR A N 1
ATOM 1075 C CA . TYR A 1 142 ? 64.355 -11.656 -61.636 1.00 54.34 142 TYR A CA 1
ATOM 1076 C C . TYR A 1 142 ? 65.786 -12.036 -61.248 1.00 54.34 142 TYR A C 1
ATOM 1078 O O . TYR A 1 142 ? 66.308 -11.452 -60.271 1.00 54.34 142 TYR A O 1
#

Solvent-accessible surface area (backbone atoms only — not comparable to full-atom values): 8744 Å² total; per-residue (Å²): 137,82,87,82,88,82,81,86,80,90,80,81,79,88,78,83,82,73,88,73,80,71,71,72,69,70,79,72,69,70,78,79,80,84,73,57,89,39,72,80,44,92,91,50,55,75,68,57,18,49,52,53,27,54,51,52,54,50,52,52,51,51,50,52,49,49,66,55,46,52,64,71,69,31,63,76,66,52,50,58,56,53,52,52,49,55,53,49,51,54,54,52,50,49,52,51,52,51,50,51,50,55,51,51,54,53,53,49,55,53,49,53,52,52,53,50,53,51,51,48,50,51,50,51,52,51,49,51,53,52,57,56,53,53,58,60,59,65,70,71,76,118

Sequence (142 aa):
MSSLVSSDPIAAPAAAAGTNGAAAAAAAAAPPVWQNPYANHRALSAEEAELLGEYARLADTIRRITQISAPLSSPARHASLLTQLRVLERKMGLVLTLFKASVWALVVEQQDLAEEEERRREEEERWEQQAAGGDETARYEY

Foldseek 3Di:
DDDDDDDDDDDDDDDDPDPPPPPVVVPPDDPPDQDQPQCPPPVDDNVRSVVVSVVVVVVVVVVVVCVVVCVVPDCVVVVVVVVVVVVVCVVVVVVVVVVVVVVVVVVVVVVVVVVVVVVVVVVVVVVVVVVVVVVVVVVPPD

Radius of gyration: 45.65 Å; Cα contacts (8 Å, |Δi|>4): 17; chains: 1; bounding box: 105×86×112 Å

InterPro domains:
  IPR013965 DASH complex subunit Dad3 [PF08656] (44-116)
  IPR013965 DASH complex subunit Dad3 [PTHR28017] (34-124)